Protein AF-A0A430BEU4-F1 (afdb_monomer_lite)

Foldseek 3Di:
DDPPPDPPPDDPDDAQPRLLVVLQVLLVVLVVQLVPDPDPVSVVVSPVSSVVSNVVSVVSVVVPPD

Structure (mmCIF, N/CA/C/O backbone):
data_AF-A0A430BEU4-F1
#
_entry.id   AF-A0A430BEU4-F1
#
loop_
_atom_site.group_PDB
_atom_site.id
_atom_site.type_symbol
_atom_site.label_atom_id
_atom_site.label_alt_id
_atom_site.label_comp_id
_atom_site.label_asym_id
_atom_site.label_entity_id
_atom_site.label_seq_id
_atom_site.pdbx_PDB_ins_code
_atom_site.Cartn_x
_atom_site.Cartn_y
_atom_site.Cartn_z
_atom_site.occupancy
_atom_site.B_iso_or_equiv
_atom_site.auth_seq_id
_atom_site.auth_comp_id
_atom_site.auth_asym_id
_atom_site.auth_atom_id
_atom_site.pdbx_PDB_model_num
ATOM 1 N N . MET A 1 1 ? -25.169 28.251 -11.907 1.00 42.38 1 MET A N 1
ATOM 2 C CA . MET A 1 1 ? -24.056 28.225 -10.940 1.00 42.38 1 MET A CA 1
ATOM 3 C C . MET A 1 1 ? -23.477 26.828 -11.010 1.00 42.38 1 MET A C 1
ATOM 5 O O . MET A 1 1 ? -24.155 25.902 -10.598 1.00 42.38 1 MET A O 1
ATOM 9 N N . SER A 1 2 ? -22.334 26.661 -11.675 1.00 52.38 2 SER A N 1
ATOM 10 C CA . SER A 1 2 ? -21.657 25.365 -11.757 1.00 52.38 2 SER A CA 1
ATOM 11 C C . SER A 1 2 ? -20.803 25.224 -10.509 1.00 52.38 2 SER A C 1
ATOM 13 O O . SER A 1 2 ? -19.828 25.957 -10.357 1.00 52.38 2 SER A O 1
ATOM 15 N N . GLU A 1 3 ? -21.197 24.340 -9.599 1.00 55.69 3 GLU A N 1
ATOM 16 C CA . GLU A 1 3 ? -20.347 23.934 -8.484 1.00 55.69 3 GLU A CA 1
ATOM 17 C C . GLU A 1 3 ? -19.184 23.135 -9.068 1.00 55.69 3 GLU A C 1
ATOM 19 O O . GLU A 1 3 ? -19.281 21.950 -9.376 1.00 55.69 3 GLU A O 1
ATOM 24 N N . GLN A 1 4 ? -18.089 23.841 -9.320 1.00 51.88 4 GLN A N 1
ATOM 25 C CA . GLN A 1 4 ? -16.803 23.255 -9.638 1.00 51.88 4 GLN A CA 1
ATOM 26 C C . GLN A 1 4 ? -16.259 22.697 -8.318 1.00 51.88 4 GLN A C 1
ATOM 28 O O . GLN A 1 4 ? -15.509 23.367 -7.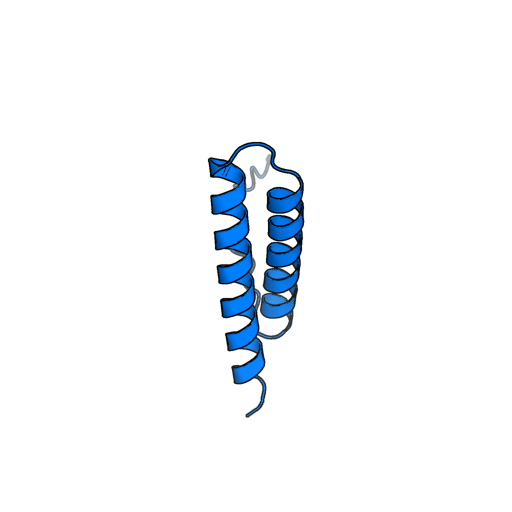617 1.00 51.88 4 GLN A O 1
ATOM 33 N N . SER A 1 5 ? -16.738 21.518 -7.917 1.00 52.94 5 SER A N 1
ATOM 34 C CA . SER A 1 5 ? -16.215 20.812 -6.750 1.00 52.94 5 SER A CA 1
ATOM 35 C C . SER A 1 5 ? -14.759 20.456 -7.035 1.00 52.94 5 SER A C 1
ATOM 37 O O . SER A 1 5 ? -14.470 19.702 -7.968 1.00 52.94 5 SER A O 1
ATOM 39 N N . ASP A 1 6 ? -13.860 21.061 -6.272 1.00 52.78 6 ASP A N 1
ATOM 40 C CA . ASP A 1 6 ? -12.423 20.827 -6.304 1.00 52.78 6 ASP A CA 1
ATOM 41 C C . ASP A 1 6 ? -12.139 19.305 -6.256 1.00 52.78 6 ASP A C 1
ATOM 43 O O . ASP A 1 6 ? -12.655 18.623 -5.366 1.00 52.78 6 ASP A O 1
ATOM 47 N N . PRO A 1 7 ? -11.385 18.714 -7.206 1.00 52.44 7 PRO A N 1
ATOM 48 C CA . PRO A 1 7 ? -11.141 17.267 -7.250 1.00 52.44 7 PRO A CA 1
ATOM 49 C C . PRO A 1 7 ? -10.297 16.740 -6.077 1.00 52.44 7 PRO A C 1
ATOM 51 O O . PRO A 1 7 ? -10.120 15.529 -5.959 1.00 52.44 7 PRO A O 1
ATOM 54 N N . TYR A 1 8 ? -9.826 17.621 -5.190 1.00 54.34 8 TYR A N 1
ATOM 55 C CA . TYR A 1 8 ? -9.321 17.287 -3.854 1.00 54.34 8 TYR A CA 1
ATOM 56 C C . TYR A 1 8 ? -10.443 17.164 -2.808 1.00 54.34 8 TYR A C 1
ATOM 58 O O . TYR A 1 8 ? -10.200 17.390 -1.624 1.00 54.34 8 TYR A O 1
ATOM 66 N N . SER A 1 9 ? -11.656 16.825 -3.275 1.00 50.44 9 SER A N 1
ATOM 67 C CA . SER A 1 9 ? -12.818 16.359 -2.513 1.00 50.44 9 SER A CA 1
ATOM 68 C C . SER A 1 9 ? -12.360 15.653 -1.244 1.00 50.44 9 SER A C 1
ATOM 70 O O . SER A 1 9 ? -11.541 14.738 -1.335 1.00 50.44 9 SER A O 1
ATOM 72 N N . ASP A 1 10 ? -12.838 16.172 -0.110 1.00 53.44 10 ASP A N 1
ATOM 73 C CA . ASP A 1 10 ? -12.382 15.913 1.256 1.00 53.44 10 ASP A CA 1
ATOM 74 C C . ASP A 1 10 ? -11.667 14.571 1.464 1.00 53.44 10 ASP A C 1
ATOM 76 O O . ASP A 1 10 ? -12.151 13.534 0.991 1.00 53.44 10 ASP A O 1
ATOM 80 N N . PRO A 1 11 ? -10.543 14.542 2.211 1.00 62.44 11 PRO A N 1
ATOM 81 C CA . PRO A 1 11 ? -9.894 13.286 2.551 1.00 62.44 11 PRO A CA 1
ATOM 82 C C . PRO A 1 11 ? -10.941 12.352 3.155 1.00 62.44 11 PRO A C 1
ATOM 84 O O . PRO A 1 11 ? -11.497 12.637 4.210 1.00 62.44 11 PRO A O 1
ATOM 87 N N . ILE A 1 12 ? -11.241 11.254 2.453 1.00 67.69 12 ILE A N 1
ATOM 88 C CA . ILE A 1 12 ? -12.170 10.245 2.955 1.00 67.69 12 ILE A CA 1
ATOM 89 C C . ILE A 1 12 ? -11.528 9.680 4.220 1.00 67.69 12 ILE A C 1
ATOM 91 O O . ILE A 1 12 ? -10.600 8.866 4.138 1.00 67.69 12 ILE A O 1
ATOM 95 N N . GLU A 1 13 ? -11.998 10.153 5.370 1.00 68.69 13 GLU A N 1
ATOM 96 C CA . GLU A 1 13 ? -11.605 9.666 6.682 1.00 68.69 13 GLU A CA 1
ATOM 97 C C . GLU A 1 13 ? -12.127 8.238 6.820 1.00 68.69 13 GLU A C 1
ATOM 99 O O . GLU A 1 13 ? -13.297 7.998 7.101 1.00 68.69 13 GLU A O 1
ATOM 104 N N . ARG A 1 14 ? -11.248 7.268 6.563 1.00 73.88 14 ARG A N 1
ATOM 105 C CA . ARG A 1 14 ? -11.495 5.859 6.870 1.00 73.88 14 ARG A CA 1
ATOM 106 C C . ARG A 1 14 ? -10.844 5.575 8.208 1.00 73.88 14 ARG A C 1
ATOM 108 O O . ARG A 1 14 ? -9.699 5.969 8.411 1.00 73.88 14 ARG A O 1
ATOM 115 N N . VAL A 1 15 ? -11.545 4.867 9.085 1.00 78.56 15 VAL A N 1
ATOM 116 C CA . VAL A 1 15 ? -11.025 4.478 10.401 1.00 78.56 15 VAL A CA 1
ATOM 117 C C . VAL A 1 15 ? -11.221 2.985 10.648 1.00 78.56 15 VAL A C 1
ATOM 119 O O . VAL A 1 15 ? -12.157 2.364 10.139 1.00 78.56 15 VAL A O 1
ATOM 122 N N . GLY A 1 16 ? -10.327 2.393 11.440 1.00 83.44 16 GLY A N 1
ATOM 123 C CA . GLY A 1 16 ? -10.463 1.019 11.926 1.00 83.44 16 GLY A CA 1
ATOM 124 C C . GLY A 1 16 ? -10.582 -0.020 10.804 1.00 83.44 16 GLY A C 1
ATOM 125 O O . GLY A 1 16 ? -9.700 -0.139 9.954 1.00 83.44 16 GLY A O 1
ATOM 126 N N . 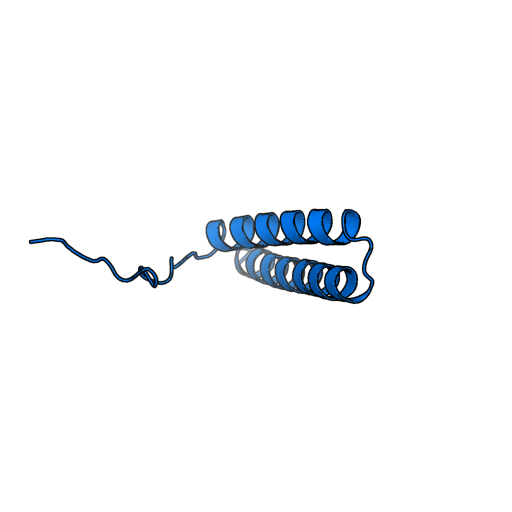ALA A 1 17 ? -11.665 -0.805 10.816 1.00 87.75 17 ALA A N 1
ATOM 127 C CA . ALA A 1 17 ? -11.860 -1.918 9.884 1.00 87.75 17 ALA A CA 1
ATOM 128 C C . ALA A 1 17 ? -11.974 -1.471 8.416 1.00 87.75 17 ALA A C 1
ATOM 130 O O . ALA A 1 17 ? -11.419 -2.132 7.542 1.00 87.75 17 ALA A O 1
ATOM 131 N N . GLU A 1 18 ? -12.628 -0.339 8.145 1.00 89.19 18 GLU A N 1
ATOM 132 C CA . GLU A 1 18 ? -12.767 0.180 6.780 1.00 89.19 18 GLU A CA 1
ATOM 133 C C . GLU A 1 18 ? -11.415 0.638 6.219 1.00 89.19 18 GLU A C 1
ATOM 135 O O . GLU A 1 18 ? -11.077 0.353 5.068 1.00 89.19 18 GLU A O 1
ATOM 140 N N . GLU A 1 19 ? -10.604 1.306 7.045 1.00 91.69 19 GLU A N 1
ATOM 141 C CA . GLU A 1 19 ? -9.251 1.697 6.652 1.00 91.69 19 GLU A CA 1
ATOM 142 C C . GLU A 1 19 ? -8.385 0.462 6.391 1.00 91.69 19 GLU A C 1
ATOM 144 O O . GLU A 1 19 ? -7.708 0.391 5.366 1.00 91.69 19 GLU A O 1
ATOM 149 N N . ARG A 1 20 ? -8.455 -0.549 7.264 1.00 93.25 20 ARG A N 1
ATOM 150 C CA . ARG A 1 20 ? -7.742 -1.818 7.080 1.00 93.25 20 ARG A CA 1
ATOM 151 C C . ARG A 1 20 ? -8.106 -2.478 5.750 1.00 93.25 20 ARG A C 1
ATOM 153 O O . ARG A 1 20 ? -7.211 -2.856 4.997 1.00 93.25 20 ARG A O 1
ATOM 160 N N . ASP A 1 21 ? -9.393 -2.608 5.450 1.00 93.12 21 ASP A N 1
ATOM 161 C CA . ASP A 1 21 ? -9.857 -3.288 4.240 1.00 93.12 21 ASP A CA 1
ATOM 162 C C . ASP A 1 21 ? -9.466 -2.504 2.976 1.00 93.12 21 ASP A C 1
ATOM 164 O O . ASP A 1 21 ? -9.022 -3.093 1.986 1.00 93.12 21 ASP A O 1
ATOM 168 N N . TYR A 1 22 ? -9.511 -1.168 3.033 1.00 94.38 22 TYR A N 1
ATOM 169 C CA . TYR A 1 22 ? -8.975 -0.305 1.980 1.00 94.38 22 TYR A CA 1
ATOM 170 C C . TYR A 1 22 ? -7.474 -0.539 1.748 1.00 94.38 22 TYR A C 1
ATOM 172 O O . TYR A 1 22 ? -7.041 -0.713 0.605 1.00 94.38 22 TYR A O 1
ATOM 180 N N . LEU A 1 23 ? -6.670 -0.570 2.814 1.00 95.38 23 LEU A N 1
ATOM 181 C CA . LEU A 1 23 ? -5.226 -0.797 2.721 1.00 95.38 23 LEU A CA 1
ATOM 182 C C . LEU A 1 23 ? -4.920 -2.180 2.126 1.00 95.38 23 LEU A C 1
ATOM 184 O O . LEU A 1 23 ? -4.055 -2.295 1.258 1.00 95.38 23 LEU A O 1
ATOM 188 N N . LEU A 1 24 ? -5.671 -3.217 2.509 1.00 96.88 24 LEU A N 1
ATOM 189 C CA . LEU A 1 24 ? -5.535 -4.558 1.932 1.00 96.88 24 LEU A CA 1
ATOM 190 C C . LEU A 1 24 ? -5.886 -4.586 0.437 1.00 96.88 24 LEU A C 1
ATOM 192 O O . LEU A 1 24 ? -5.158 -5.192 -0.353 1.00 96.88 24 LEU A O 1
ATOM 196 N N . ALA A 1 25 ? -6.946 -3.889 0.021 1.00 97.31 25 ALA A N 1
ATOM 197 C CA . ALA A 1 25 ? -7.299 -3.767 -1.392 1.00 97.31 25 ALA A CA 1
ATOM 198 C C . ALA A 1 25 ? -6.203 -3.040 -2.196 1.00 97.31 25 ALA A C 1
ATOM 200 O O . ALA A 1 25 ? -5.845 -3.467 -3.298 1.00 97.31 25 ALA A O 1
ATOM 201 N N . ARG A 1 26 ? -5.612 -1.976 -1.634 1.00 97.62 26 ARG A N 1
ATOM 202 C CA . ARG A 1 26 ? -4.477 -1.263 -2.245 1.00 97.62 26 ARG A CA 1
ATOM 203 C C . ARG A 1 26 ? -3.239 -2.146 -2.362 1.00 97.62 26 ARG A C 1
ATOM 205 O O . ARG A 1 26 ? -2.603 -2.140 -3.416 1.00 97.62 26 ARG A O 1
ATOM 212 N N . ALA A 1 27 ? -2.923 -2.927 -1.331 1.00 98.19 27 ALA A N 1
ATOM 213 C CA . ALA A 1 27 ? -1.828 -3.888 -1.374 1.00 98.19 27 ALA A CA 1
ATOM 214 C C . ALA A 1 27 ? -2.017 -4.914 -2.503 1.00 98.19 27 ALA A C 1
ATOM 216 O O . ALA A 1 27 ? -1.107 -5.124 -3.304 1.00 98.19 27 ALA A O 1
ATOM 217 N N . ALA A 1 28 ? -3.218 -5.488 -2.631 1.00 98.25 28 ALA A N 1
ATOM 218 C CA . ALA A 1 28 ? -3.535 -6.444 -3.691 1.00 98.25 28 ALA A CA 1
ATOM 219 C C . ALA A 1 28 ? -3.399 -5.833 -5.098 1.00 98.25 28 ALA A C 1
ATOM 221 O O . ALA A 1 28 ? -2.836 -6.463 -5.995 1.00 98.25 28 ALA A O 1
ATOM 222 N N . ALA A 1 29 ? -3.850 -4.589 -5.288 1.00 98.25 29 ALA A N 1
ATOM 223 C CA . ALA A 1 29 ? -3.678 -3.882 -6.556 1.00 98.25 29 ALA A CA 1
ATOM 224 C C . ALA A 1 29 ? -2.192 -3.672 -6.896 1.00 98.25 29 ALA A C 1
ATOM 226 O O . ALA A 1 29 ? -1.772 -3.902 -8.030 1.00 98.25 29 ALA A O 1
ATOM 227 N N . HIS A 1 30 ? -1.378 -3.273 -5.915 1.00 98.38 30 HIS A N 1
ATOM 228 C CA . HIS A 1 30 ? 0.060 -3.098 -6.108 1.00 98.38 30 HIS A CA 1
ATOM 229 C C . HIS A 1 30 ? 0.787 -4.408 -6.397 1.00 98.38 30 HIS A C 1
ATOM 231 O O . HIS A 1 30 ? 1.639 -4.433 -7.284 1.00 98.38 30 HIS A O 1
ATOM 237 N N . ARG A 1 31 ? 0.390 -5.510 -5.759 1.00 98.25 31 ARG A N 1
ATOM 238 C CA . ARG A 1 31 ? 0.887 -6.843 -6.104 1.00 98.25 31 ARG A CA 1
ATOM 239 C C . ARG A 1 31 ? 0.654 -7.171 -7.580 1.00 98.25 31 ARG A C 1
ATOM 241 O O . ARG A 1 31 ? 1.603 -7.509 -8.281 1.00 98.25 31 ARG A O 1
ATOM 248 N N . ALA A 1 32 ? -0.579 -7.010 -8.060 1.00 98.31 32 ALA A N 1
ATOM 249 C CA . ALA A 1 32 ? -0.926 -7.297 -9.450 1.00 98.31 32 ALA A CA 1
ATOM 250 C C . ALA A 1 32 ? -0.139 -6.415 -10.440 1.00 98.31 32 ALA A C 1
ATOM 252 O O . ALA A 1 32 ? 0.331 -6.901 -11.467 1.00 98.31 32 ALA A O 1
ATOM 253 N N . MET A 1 33 ? 0.064 -5.132 -10.118 1.00 97.81 33 MET A N 1
ATOM 254 C CA . MET A 1 33 ? 0.878 -4.231 -10.945 1.00 97.81 33 MET A CA 1
ATOM 255 C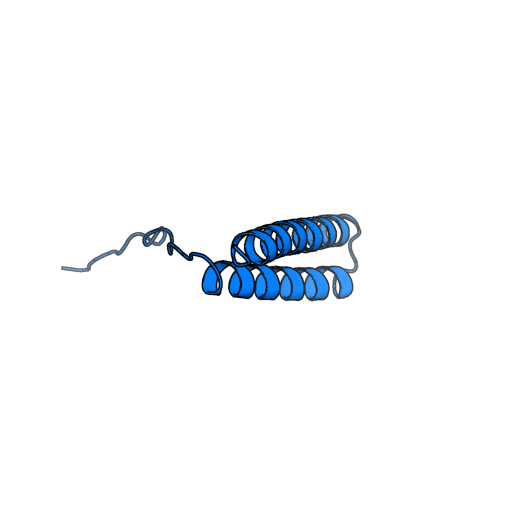 C . MET A 1 33 ? 2.367 -4.609 -10.945 1.00 97.81 33 MET A C 1
ATOM 257 O O . MET A 1 33 ? 3.016 -4.519 -11.985 1.00 97.81 33 MET A O 1
ATOM 261 N N . ALA A 1 34 ? 2.920 -5.058 -9.813 1.00 98.00 34 ALA A N 1
ATOM 262 C CA . ALA A 1 34 ? 4.299 -5.544 -9.749 1.00 98.00 34 ALA A CA 1
ATOM 263 C C . ALA A 1 34 ? 4.484 -6.823 -10.581 1.00 98.00 34 ALA A C 1
ATOM 265 O O . ALA A 1 34 ? 5.442 -6.929 -11.347 1.00 98.00 34 ALA A O 1
ATOM 266 N N . GLU A 1 35 ? 3.552 -7.771 -10.463 1.00 97.75 35 GLU A N 1
ATOM 267 C CA . GLU A 1 35 ? 3.549 -9.031 -11.216 1.00 97.75 35 GLU A CA 1
ATOM 268 C C . GLU A 1 35 ? 3.400 -8.791 -12.728 1.00 97.75 35 GLU A C 1
ATOM 270 O O . GLU A 1 35 ? 4.071 -9.447 -13.523 1.00 97.75 35 GLU A O 1
ATOM 275 N N . GLY A 1 36 ? 2.579 -7.813 -13.126 1.00 97.56 36 GLY A N 1
ATOM 276 C CA . GLY A 1 36 ? 2.368 -7.435 -14.526 1.00 97.56 36 GLY A CA 1
ATOM 277 C C . GLY A 1 36 ? 3.443 -6.522 -15.130 1.00 97.56 36 GLY A C 1
ATOM 278 O O . GLY A 1 36 ? 3.446 -6.309 -16.342 1.00 97.56 36 GLY A O 1
ATOM 279 N N . SER A 1 37 ? 4.353 -5.966 -14.324 1.00 96.38 37 SER A N 1
ATOM 280 C CA . SER A 1 37 ? 5.400 -5.067 -14.819 1.00 96.38 37 SER A CA 1
ATOM 281 C C . SER A 1 37 ? 6.566 -5.840 -15.434 1.00 96.38 37 SER A C 1
ATOM 283 O O . SER A 1 37 ? 7.152 -6.723 -14.807 1.00 96.38 37 SER A O 1
ATOM 285 N N . ASN A 1 38 ? 6.990 -5.437 -16.633 1.00 95.81 38 ASN A N 1
ATOM 286 C CA . ASN A 1 38 ? 8.229 -5.923 -17.253 1.00 95.81 38 ASN A CA 1
ATOM 287 C C . ASN A 1 38 ? 9.445 -5.056 -16.902 1.00 95.81 38 ASN A C 1
ATOM 289 O O . ASN A 1 38 ? 10.582 -5.519 -16.976 1.00 95.81 38 ASN A O 1
ATOM 293 N N . GLU A 1 39 ? 9.219 -3.831 -16.440 1.00 97.62 39 GLU A N 1
ATOM 294 C CA . GLU A 1 39 ? 10.275 -2.902 -16.060 1.00 97.62 39 GLU A CA 1
ATOM 295 C C . GLU A 1 39 ? 10.654 -3.068 -14.585 1.00 97.62 39 GLU A C 1
ATOM 297 O O . GLU A 1 39 ? 9.794 -3.207 -13.709 1.00 97.62 39 GLU A O 1
ATOM 302 N N . ALA A 1 40 ? 11.959 -3.044 -14.298 1.00 95.69 40 ALA A N 1
ATOM 303 C CA . ALA A 1 40 ? 12.486 -3.229 -12.947 1.00 95.69 40 ALA A CA 1
ATOM 304 C C . ALA A 1 40 ? 12.075 -2.101 -11.985 1.00 95.69 40 ALA A C 1
ATOM 306 O O . ALA A 1 40 ? 11.726 -2.380 -10.841 1.00 95.69 40 ALA A O 1
ATOM 307 N N . GLY A 1 41 ? 12.070 -0.847 -12.450 1.00 97.69 41 GLY A N 1
ATOM 308 C CA . GLY A 1 41 ? 11.713 0.318 -11.631 1.00 97.69 41 GLY A CA 1
ATOM 309 C C . GLY A 1 41 ? 10.271 0.265 -11.110 1.00 97.69 41 GLY A C 1
ATOM 310 O O . GLY A 1 41 ? 10.075 0.197 -9.896 1.00 97.69 41 GLY A O 1
ATOM 311 N N . PRO A 1 42 ? 9.255 0.227 -11.993 1.00 97.25 42 PRO A N 1
ATOM 312 C CA . PRO A 1 42 ? 7.854 0.118 -11.589 1.00 97.25 42 PRO A CA 1
ATOM 313 C C . PRO A 1 42 ? 7.563 -1.126 -10.744 1.00 97.25 42 PRO A C 1
ATOM 315 O O . PRO A 1 42 ? 6.828 -1.036 -9.762 1.00 97.25 42 PRO A O 1
ATOM 318 N N . ARG A 1 43 ? 8.195 -2.268 -11.060 1.00 98.25 43 ARG A N 1
ATOM 319 C CA . ARG A 1 43 ? 8.082 -3.494 -10.256 1.00 98.25 43 ARG A CA 1
ATOM 320 C C . ARG A 1 43 ? 8.502 -3.242 -8.810 1.00 98.25 43 ARG A C 1
ATOM 322 O O . ARG A 1 43 ? 7.744 -3.548 -7.900 1.00 98.25 43 ARG A O 1
ATOM 329 N N . LEU A 1 44 ? 9.670 -2.632 -8.607 1.00 98.38 44 LEU A N 1
ATOM 330 C CA . LEU A 1 44 ? 10.211 -2.354 -7.277 1.00 98.38 44 LEU A CA 1
ATOM 331 C C . LEU A 1 44 ? 9.343 -1.358 -6.495 1.00 98.38 44 LEU A C 1
ATOM 333 O O . LEU A 1 44 ? 9.087 -1.560 -5.310 1.00 98.38 44 LEU A O 1
ATOM 337 N N . ILE A 1 45 ? 8.842 -0.318 -7.168 1.00 98.12 45 ILE A N 1
ATOM 338 C CA . ILE A 1 45 ? 7.931 0.666 -6.564 1.00 98.12 45 ILE A CA 1
ATOM 339 C C . ILE A 1 45 ? 6.642 -0.016 -6.100 1.00 98.12 45 ILE A C 1
ATOM 341 O O . ILE A 1 45 ? 6.212 0.176 -4.964 1.00 98.12 45 ILE A O 1
ATOM 345 N N . HIS A 1 46 ? 6.021 -0.821 -6.961 1.00 98.31 46 HIS A N 1
ATOM 346 C CA . HIS A 1 46 ? 4.779 -1.503 -6.623 1.00 98.31 46 HIS A CA 1
ATOM 347 C C . HIS A 1 46 ? 4.971 -2.562 -5.536 1.00 98.31 46 HIS A C 1
ATOM 349 O O . HIS A 1 46 ? 4.145 -2.623 -4.630 1.00 98.31 46 HIS A O 1
ATOM 355 N N . SER A 1 47 ? 6.074 -3.314 -5.549 1.00 98.25 47 SER A N 1
ATOM 356 C CA . SER A 1 47 ? 6.418 -4.224 -4.451 1.00 98.25 47 SER A CA 1
ATOM 357 C C . SER A 1 47 ? 6.560 -3.476 -3.125 1.00 98.25 47 SER A C 1
ATOM 359 O O . SER A 1 47 ? 5.951 -3.870 -2.137 1.00 98.25 47 SER A O 1
ATOM 361 N N . ARG A 1 48 ? 7.265 -2.337 -3.101 1.00 98.44 48 ARG A N 1
ATOM 362 C CA . ARG A 1 48 ? 7.424 -1.571 -1.858 1.00 98.44 48 ARG A CA 1
ATOM 363 C C . ARG A 1 48 ? 6.103 -0.990 -1.350 1.00 98.44 48 ARG A C 1
ATOM 365 O O . ARG A 1 48 ? 5.876 -0.938 -0.146 1.00 98.44 48 ARG A O 1
ATOM 372 N N . LEU A 1 49 ? 5.231 -0.537 -2.250 1.00 98.31 49 LEU A N 1
ATOM 373 C CA . 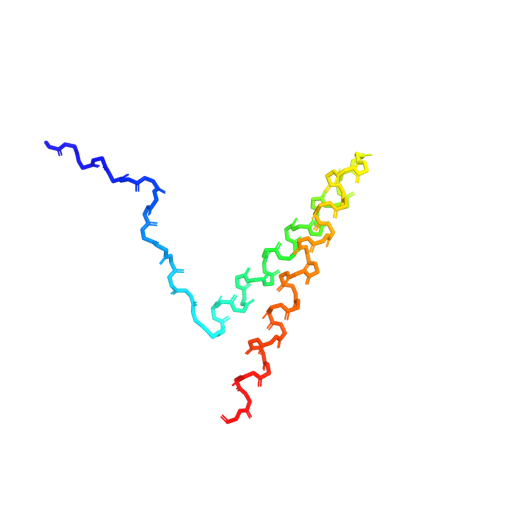LEU A 1 49 ? 3.910 -0.034 -1.872 1.00 98.31 49 LEU A CA 1
ATOM 374 C C . LEU A 1 49 ? 3.009 -1.151 -1.330 1.00 98.31 49 LEU A C 1
ATOM 376 O O . LEU A 1 49 ? 2.297 -0.920 -0.357 1.00 98.31 49 LEU A O 1
ATOM 380 N N . GLU A 1 50 ? 3.053 -2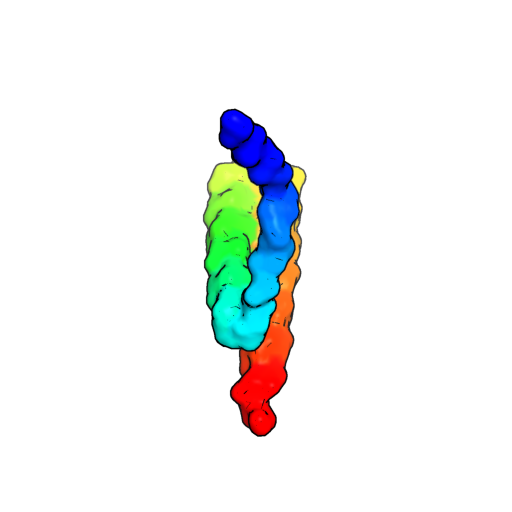.351 -1.914 1.00 98.38 50 GLU A N 1
ATOM 381 C CA . GLU A 1 50 ? 2.338 -3.523 -1.392 1.00 98.38 50 GLU A CA 1
ATOM 382 C C . GLU A 1 50 ? 2.739 -3.836 0.054 1.00 98.38 50 GLU A C 1
ATOM 384 O O . GLU A 1 50 ? 1.857 -3.944 0.910 1.00 98.38 50 GLU A O 1
ATOM 389 N N . GLU A 1 51 ? 4.043 -3.878 0.339 1.00 98.25 51 GLU A N 1
ATOM 390 C CA . GLU A 1 51 ? 4.578 -4.088 1.688 1.00 98.25 51 GLU A CA 1
ATOM 391 C C . GLU A 1 51 ? 4.066 -3.027 2.669 1.00 98.25 51 GLU A C 1
ATOM 393 O O . GLU A 1 51 ? 3.475 -3.363 3.694 1.00 98.25 51 GLU A O 1
ATOM 398 N N . LEU A 1 52 ? 4.213 -1.742 2.326 1.00 98.06 52 LEU A N 1
ATOM 399 C CA . LEU A 1 52 ? 3.809 -0.628 3.191 1.00 98.06 52 LEU A CA 1
ATOM 400 C C . LEU A 1 52 ? 2.312 -0.657 3.521 1.00 98.06 52 LEU A C 1
ATOM 402 O O . LEU A 1 52 ? 1.912 -0.402 4.660 1.00 98.06 52 LEU A O 1
AT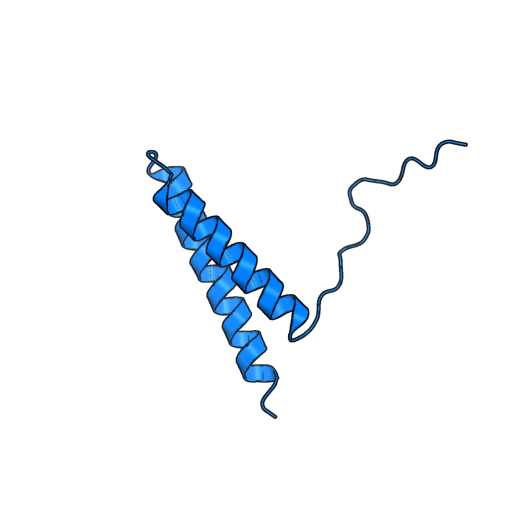OM 406 N N . TYR A 1 53 ? 1.468 -0.976 2.537 1.00 97.44 53 TYR A N 1
ATOM 407 C CA . TYR A 1 53 ? 0.030 -1.080 2.765 1.00 97.44 53 TYR A CA 1
ATOM 408 C C . TYR A 1 53 ? -0.329 -2.273 3.659 1.00 97.44 53 TYR A C 1
ATOM 410 O O . TYR A 1 53 ? -1.207 -2.139 4.513 1.00 97.44 53 TYR A O 1
ATOM 418 N N . ARG A 1 54 ? 0.362 -3.413 3.530 1.00 96.94 54 ARG A N 1
ATOM 419 C CA . ARG A 1 54 ? 0.143 -4.578 4.406 1.00 96.94 54 ARG A CA 1
ATOM 420 C C . ARG A 1 54 ? 0.632 -4.348 5.824 1.00 96.94 54 ARG A C 1
ATOM 422 O O . ARG A 1 54 ? -0.078 -4.711 6.756 1.00 96.94 54 ARG A O 1
ATOM 429 N N . GLU A 1 55 ? 1.800 -3.734 5.986 1.00 96.12 55 GLU A N 1
ATOM 430 C CA . GLU A 1 55 ? 2.343 -3.361 7.295 1.00 96.12 55 GLU A CA 1
ATOM 431 C C . GLU A 1 55 ? 1.361 -2.447 8.035 1.00 96.12 55 GLU A C 1
ATOM 433 O O . GLU A 1 55 ? 1.000 -2.719 9.180 1.00 96.12 55 GLU A O 1
ATOM 438 N N . ARG A 1 56 ? 0.833 -1.420 7.357 1.00 93.81 56 ARG A N 1
ATOM 439 C CA . ARG A 1 56 ? -0.166 -0.516 7.943 1.00 93.81 56 ARG A CA 1
ATOM 440 C C . ARG A 1 56 ? -1.507 -1.202 8.218 1.00 93.81 56 ARG A C 1
ATOM 442 O O . ARG A 1 56 ? -2.131 -0.933 9.237 1.00 93.81 56 ARG A O 1
ATOM 449 N N . ALA A 1 57 ? -1.965 -2.102 7.350 1.00 93.56 57 ALA A N 1
ATOM 450 C CA . ALA A 1 57 ? -3.179 -2.874 7.622 1.00 93.56 57 ALA A CA 1
ATOM 451 C C . ALA A 1 57 ? -3.013 -3.771 8.864 1.00 93.56 57 ALA A C 1
ATOM 453 O O . ALA A 1 57 ? -3.942 -3.906 9.661 1.00 93.56 57 ALA A O 1
ATOM 454 N N . ALA A 1 58 ? -1.827 -4.358 9.050 1.00 92.81 58 ALA A N 1
ATOM 455 C CA . ALA A 1 58 ? -1.522 -5.199 10.201 1.00 92.81 58 ALA A CA 1
ATOM 456 C C . ALA A 1 58 ? -1.533 -4.406 11.516 1.00 92.81 58 ALA A C 1
ATOM 458 O O . ALA A 1 58 ? -2.078 -4.896 12.504 1.00 92.81 58 ALA A O 1
ATOM 459 N N . THR A 1 59 ? -1.010 -3.173 11.536 1.00 91.06 59 THR A N 1
ATOM 460 C CA . THR A 1 59 ? -1.047 -2.341 12.752 1.00 91.06 59 THR A CA 1
ATOM 461 C C . THR A 1 59 ? -2.478 -2.005 13.175 1.00 91.06 59 THR A C 1
ATOM 463 O O . THR A 1 59 ? -2.797 -2.098 14.356 1.00 91.06 59 THR A O 1
ATOM 466 N N . LEU A 1 60 ? -3.374 -1.721 12.225 1.00 87.38 60 LEU A N 1
ATOM 467 C CA . LEU A 1 60 ? -4.797 -1.501 12.512 1.00 87.38 60 LEU A CA 1
ATOM 468 C C . LEU A 1 60 ? -5.519 -2.772 12.986 1.00 87.38 60 LEU A C 1
ATOM 470 O O . LEU A 1 60 ? -6.458 -2.690 13.773 1.00 87.38 60 LEU A O 1
ATOM 474 N N . GLY A 1 61 ? -5.085 -3.949 12.526 1.00 78.00 61 GLY A N 1
ATOM 475 C CA . GLY A 1 61 ? -5.615 -5.236 12.985 1.00 78.00 61 GLY A CA 1
ATOM 476 C C . GLY A 1 61 ? -5.250 -5.565 14.436 1.00 78.00 61 GLY A C 1
ATOM 477 O O . GLY A 1 61 ? -6.036 -6.213 15.121 1.00 78.00 61 GLY A O 1
ATOM 478 N N . LEU A 1 62 ? -4.092 -5.093 14.906 1.00 74.56 62 LEU A N 1
ATOM 479 C CA . LEU A 1 62 ? -3.631 -5.283 16.285 1.00 74.56 62 LEU A CA 1
ATOM 480 C C . LEU A 1 62 ? -4.322 -4.328 17.271 1.00 74.56 62 LEU A C 1
ATOM 482 O O . LEU A 1 62 ? -4.624 -4.732 18.385 1.00 74.56 62 LEU A O 1
ATOM 486 N N . VAL A 1 63 ? -4.615 -3.091 16.857 1.00 61.12 63 VAL A N 1
ATOM 487 C CA . VAL A 1 63 ? -5.244 -2.062 17.713 1.00 61.12 63 VAL A CA 1
ATOM 488 C C . VAL A 1 63 ? -6.731 -2.345 18.002 1.00 61.12 63 VAL A C 1
ATOM 490 O O . VAL A 1 63 ? -7.285 -1.811 18.954 1.00 61.12 63 VAL A O 1
ATOM 493 N N . GLY A 1 64 ? -7.396 -3.202 17.219 1.00 55.38 64 GLY A N 1
ATOM 494 C CA . GLY A 1 64 ? -8.807 -3.572 17.421 1.00 55.38 64 GLY A CA 1
ATOM 495 C C . GLY A 1 64 ? -9.060 -4.773 18.346 1.00 55.38 64 GLY A C 1
ATOM 496 O O . GLY A 1 64 ? -10.152 -5.337 18.288 1.00 55.38 64 GLY A O 1
ATOM 497 N N . GLN A 1 65 ? -8.060 -5.232 19.109 1.00 52.25 65 GLN A N 1
ATOM 498 C CA . GLN A 1 65 ? -8.128 -6.433 19.963 1.00 52.25 65 GLN A CA 1
ATOM 499 C C . GLN A 1 65 ? -8.140 -6.137 21.481 1.00 52.25 65 GLN A C 1
ATOM 501 O O . GLN A 1 65 ? -8.150 -7.098 22.249 1.00 52.25 65 GLN A O 1
ATOM 506 N N . ASP A 1 66 ? -8.164 -4.866 21.903 1.00 43.53 66 ASP A N 1
ATOM 507 C CA . ASP A 1 66 ? -8.234 -4.445 23.319 1.00 43.53 66 ASP A CA 1
ATOM 508 C C . ASP A 1 66 ? -9.663 -4.101 23.781 1.00 43.53 66 ASP A C 1
ATOM 510 O O . ASP A 1 66 ? -10.387 -3.400 23.032 1.00 43.53 66 ASP A O 1
#

Secondary structure (DSSP, 8-state):
------TT-------HHHHHHHHHHHHHHHHHHHHH--SHHHHHHHHHHHHHHHHHHHHHHHHTT-

Radius of gyration: 15.78 Å; chains: 1; bounding box: 36×37×41 Å

pLDDT: mean 84.06, std 18.47, range [42.38, 98.44]

Sequence (66 aa):
MSEQSDPYSDPIERVGAEERDYLLARAAAHRAMAEGSNEAGPRLIHSRLEELYRERAATLGLVGQD